Protein AF-A0A7S3EJF2-F1 (afdb_monomer_lite)

Sequence (170 aa):
MEGMGLGTCFVGTGIGCRGFVDSRRSACRRSPVVSLAKGFGKSRSSADEIPQAQSAGQVGVWQKEYKAFLKRNGKDICAMCYDGYRRLGRGAVFANYSEAMDKVESDIDLAQSVPSMYVPMDKLRESASRRPSQGGDMKHITDRVARYDPEKQFVVVFECNGVMGADIVT

Radius of gyration: 23.98 Å; chains: 1; bounding box: 63×86×39 Å

Structure (mmCIF, N/CA/C/O backbone):
data_AF-A0A7S3EJF2-F1
#
_entry.id   AF-A0A7S3EJF2-F1
#
loop_
_atom_site.group_PDB
_atom_site.id
_atom_site.type_symbol
_atom_site.label_atom_id
_atom_site.label_alt_id
_atom_site.label_comp_id
_atom_site.label_asym_id
_atom_site.label_entity_id
_atom_site.label_seq_id
_atom_site.pdbx_PDB_ins_code
_atom_site.Cartn_x
_atom_site.Cartn_y
_atom_site.Cartn_z
_atom_site.occupancy
_atom_site.B_iso_or_equiv
_atom_site.auth_seq_id
_atom_site.auth_comp_id
_atom_site.auth_asym_id
_atom_site.auth_atom_id
_atom_site.pdbx_PDB_model_num
ATOM 1 N N . MET A 1 1 ? -14.793 -58.524 15.046 1.00 47.69 1 MET A N 1
ATOM 2 C CA . MET A 1 1 ? -14.192 -57.213 15.371 1.00 47.69 1 MET A CA 1
ATOM 3 C C . MET A 1 1 ? -14.395 -56.329 14.145 1.00 47.69 1 MET A C 1
ATOM 5 O O . MET A 1 1 ? -13.491 -56.192 13.341 1.00 47.69 1 MET A O 1
ATOM 9 N N . GLU A 1 2 ? -15.617 -55.982 13.742 1.00 50.25 2 GLU A N 1
ATOM 10 C CA . GLU A 1 2 ? -16.611 -55.117 14.411 1.00 50.25 2 GLU A CA 1
ATOM 11 C C . GLU A 1 2 ? -16.026 -53.781 14.878 1.00 50.25 2 GLU A C 1
ATOM 13 O O . GLU A 1 2 ? -15.189 -53.757 15.775 1.00 50.25 2 GLU A O 1
ATOM 18 N N . GLY A 1 3 ? -16.482 -52.690 14.248 1.00 50.31 3 GLY A N 1
ATOM 19 C CA . GLY A 1 3 ? -16.136 -51.319 14.624 1.00 50.31 3 GLY A CA 1
ATOM 20 C C . GLY A 1 3 ? -16.442 -50.258 13.560 1.00 50.31 3 GLY A C 1
ATOM 21 O O . GLY A 1 3 ? -15.569 -49.461 13.238 1.00 50.31 3 GLY A O 1
ATOM 22 N N . MET A 1 4 ? -17.655 -50.247 12.991 1.00 58.03 4 MET A N 1
ATOM 23 C CA . MET A 1 4 ? -18.167 -49.109 12.214 1.00 58.03 4 MET A CA 1
ATOM 24 C C . MET A 1 4 ? -18.587 -47.995 13.183 1.00 58.03 4 MET A C 1
ATOM 26 O O . MET A 1 4 ? -19.438 -48.221 14.039 1.00 58.03 4 MET A O 1
ATOM 30 N N . GLY A 1 5 ? -18.009 -46.801 13.047 1.00 53.84 5 GLY A N 1
ATOM 31 C CA . GLY A 1 5 ? -18.392 -45.609 13.807 1.00 53.84 5 GLY A CA 1
ATOM 32 C C . GLY A 1 5 ? -18.945 -44.527 12.885 1.00 53.84 5 GLY A C 1
ATOM 33 O O . GLY A 1 5 ? -18.183 -43.745 12.326 1.00 53.84 5 GLY A O 1
ATOM 34 N N . LEU A 1 6 ? -20.270 -44.492 12.724 1.00 59.47 6 LEU A N 1
ATOM 35 C CA . LEU A 1 6 ? -21.002 -43.390 12.097 1.00 59.47 6 LEU A CA 1
ATOM 36 C C . LEU A 1 6 ? -21.304 -42.334 13.170 1.00 59.47 6 LEU A C 1
ATOM 38 O O . LEU A 1 6 ? -22.047 -42.596 14.113 1.00 59.47 6 LEU A O 1
ATOM 42 N N . GLY A 1 7 ? -20.697 -41.154 13.031 1.00 52.38 7 GLY A N 1
ATOM 43 C CA . GLY A 1 7 ? -20.885 -40.000 13.909 1.00 52.38 7 GLY A CA 1
ATOM 44 C C . GLY A 1 7 ? -21.884 -39.002 13.324 1.00 52.38 7 GLY A C 1
ATOM 45 O O . GLY A 1 7 ? -21.645 -38.402 12.284 1.00 52.38 7 GLY A O 1
ATOM 46 N N . THR A 1 8 ? -22.999 -38.875 14.029 1.00 61.22 8 THR A N 1
ATOM 47 C CA . THR A 1 8 ? -24.236 -38.107 13.826 1.00 61.22 8 THR A CA 1
ATOM 48 C C . THR A 1 8 ? -24.146 -36.633 13.408 1.00 61.22 8 THR A C 1
ATOM 50 O O . THR A 1 8 ? -23.298 -35.869 13.861 1.00 61.22 8 THR A O 1
ATOM 53 N N . CYS A 1 9 ? -25.162 -36.235 12.637 1.00 46.50 9 CYS A N 1
ATOM 54 C CA . CYS A 1 9 ? -25.548 -34.886 12.233 1.00 46.50 9 CYS A CA 1
ATOM 55 C C . CYS A 1 9 ? -25.973 -34.006 13.425 1.00 46.50 9 CYS A C 1
ATOM 57 O O . CYS A 1 9 ? -26.765 -34.444 14.258 1.00 46.50 9 CYS A O 1
ATOM 59 N N . PHE A 1 10 ? -25.550 -32.738 13.445 1.00 45.22 10 PHE A N 1
ATOM 60 C CA . PHE A 1 10 ? -26.119 -31.706 14.319 1.00 45.22 10 PHE A CA 1
ATOM 61 C C . PHE A 1 10 ? -26.930 -30.717 13.473 1.00 45.22 10 PHE A C 1
ATOM 63 O O . PHE A 1 10 ? -26.377 -29.964 12.674 1.00 45.22 10 PHE A O 1
ATOM 70 N N . VAL A 1 11 ? -28.254 -30.741 13.637 1.00 55.88 11 VAL A N 1
ATOM 71 C CA . VAL A 1 11 ? -29.191 -29.767 13.063 1.00 55.88 11 VAL A CA 1
ATOM 72 C C . VAL A 1 11 ? -29.530 -28.774 14.171 1.00 55.88 11 VAL A C 1
ATOM 74 O O . VAL A 1 11 ? -30.249 -29.103 15.110 1.00 55.88 11 VAL A O 1
ATOM 77 N N . GLY A 1 12 ? -28.959 -27.572 14.095 1.00 51.41 12 GLY A N 1
ATOM 78 C CA . GLY A 1 12 ? -29.242 -26.474 15.016 1.00 51.41 12 GLY A CA 1
ATOM 79 C C . GLY A 1 12 ? -30.246 -25.501 14.410 1.00 51.41 12 GLY A C 1
ATOM 80 O O . GLY A 1 12 ? -29.865 -24.578 13.696 1.00 51.41 12 GLY A O 1
ATOM 81 N N . THR A 1 13 ? -31.528 -25.707 14.699 1.00 53.41 13 THR A N 1
ATOM 82 C CA . THR A 1 13 ? -32.622 -24.794 14.347 1.00 53.41 13 THR A CA 1
ATOM 83 C C . THR A 1 13 ? -32.679 -23.659 15.373 1.00 53.41 13 THR A C 1
ATOM 85 O O . THR A 1 13 ? -33.177 -23.841 16.481 1.00 53.41 13 THR A O 1
ATOM 88 N N . GLY A 1 14 ? -32.154 -22.485 15.017 1.00 54.56 14 GLY A N 1
ATOM 89 C CA . GLY A 1 14 ? -32.224 -21.266 15.827 1.00 54.56 14 GLY A CA 1
ATOM 90 C C . GLY A 1 14 ? -33.303 -20.316 15.318 1.00 54.56 14 GLY A C 1
ATOM 91 O O . GLY A 1 14 ? -33.077 -19.546 14.390 1.00 54.56 14 GLY A O 1
ATOM 92 N N . ILE A 1 15 ? -34.482 -20.396 15.929 1.00 50.84 15 ILE A N 1
ATOM 93 C CA . ILE A 1 15 ? -35.622 -19.495 15.743 1.00 50.84 15 ILE A CA 1
ATOM 94 C C . ILE A 1 15 ? -35.381 -18.201 16.533 1.00 50.84 15 ILE A C 1
ATOM 96 O O . ILE A 1 15 ? -35.077 -18.258 17.719 1.00 50.84 15 ILE A O 1
ATOM 100 N N . GLY A 1 16 ? -35.666 -17.054 15.909 1.00 43.59 16 GLY A N 1
ATOM 101 C CA . GLY A 1 16 ? -36.253 -15.913 16.617 1.00 43.59 16 GLY A CA 1
ATOM 102 C C . GLY A 1 16 ? -35.385 -14.665 16.752 1.00 43.59 16 GLY A C 1
ATOM 103 O O . GLY A 1 16 ? -34.532 -14.595 17.621 1.00 43.59 16 GLY A O 1
ATOM 104 N N . CYS A 1 17 ? -35.727 -13.637 15.970 1.00 44.66 17 CYS A N 1
ATOM 105 C CA . CYS A 1 17 ? -35.731 -12.235 16.401 1.00 44.66 17 CYS A CA 1
ATOM 106 C C . CYS A 1 17 ? -36.742 -11.468 15.532 1.00 44.66 17 CYS A C 1
ATOM 108 O O . CYS A 1 17 ? -36.423 -10.940 14.469 1.00 44.66 17 CYS A O 1
ATOM 110 N N . ARG A 1 18 ? -38.005 -11.453 15.978 1.00 48.19 18 ARG A N 1
ATOM 111 C CA . ARG A 1 18 ? -38.988 -10.426 15.610 1.00 48.19 18 ARG A CA 1
ATOM 112 C C . ARG A 1 18 ? -38.777 -9.251 16.556 1.00 48.19 18 ARG A C 1
ATOM 114 O O . ARG A 1 18 ? -38.823 -9.447 17.766 1.00 48.19 18 ARG A O 1
ATOM 121 N N . GLY A 1 19 ? -38.630 -8.048 16.017 1.00 38.22 19 GLY A N 1
ATOM 122 C CA . GLY A 1 19 ? -38.667 -6.845 16.835 1.00 38.22 19 GLY A CA 1
ATOM 123 C C . GLY A 1 19 ? -38.277 -5.578 16.089 1.00 38.22 19 GLY A C 1
ATOM 124 O O . GLY A 1 19 ? -37.106 -5.249 16.021 1.00 38.22 19 GLY A O 1
ATOM 125 N N . PHE A 1 20 ? -39.301 -4.845 15.646 1.00 45.72 20 PHE A N 1
ATOM 126 C CA . PHE A 1 20 ? -39.430 -3.422 15.969 1.00 45.72 20 PHE A CA 1
ATOM 127 C C . PHE A 1 20 ? -38.462 -2.432 15.284 1.00 45.72 20 PHE A C 1
ATOM 129 O O . PHE A 1 20 ? -37.364 -2.186 15.765 1.00 45.72 20 PHE A O 1
ATOM 136 N N . VAL A 1 21 ? -38.946 -1.723 14.256 1.00 54.41 21 VAL A N 1
ATOM 137 C CA . VAL A 1 21 ? -39.005 -0.252 14.330 1.00 54.41 21 VAL A CA 1
ATOM 138 C C . VAL A 1 21 ? -40.019 0.307 13.336 1.00 54.41 21 VAL A C 1
ATOM 140 O O . VAL A 1 21 ? -40.035 -0.010 12.149 1.00 54.41 21 VAL A O 1
ATOM 143 N N . ASP A 1 22 ? -40.888 1.126 13.908 1.00 40.41 22 ASP A N 1
ATOM 144 C CA . ASP A 1 22 ? -41.983 1.855 13.303 1.00 40.41 22 ASP A CA 1
ATOM 145 C C . ASP A 1 22 ? -41.473 3.109 12.575 1.00 40.41 22 ASP A C 1
ATOM 147 O O . ASP A 1 22 ? -40.593 3.829 13.052 1.00 40.41 22 ASP A O 1
AT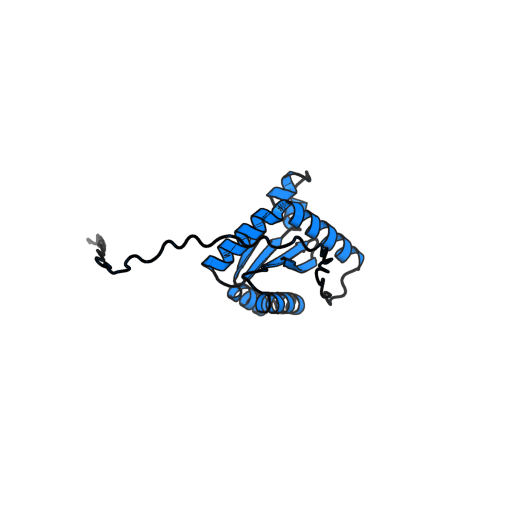OM 151 N N . SER A 1 23 ? -42.070 3.335 11.409 1.00 49.88 23 SER A N 1
ATOM 152 C CA . SER A 1 23 ? -42.414 4.617 10.799 1.00 49.88 23 SER A CA 1
ATOM 153 C C . SER A 1 23 ? -41.987 5.887 11.551 1.00 49.88 23 SER A C 1
ATOM 155 O O . SER A 1 23 ? -42.481 6.187 12.639 1.00 49.88 23 SER A O 1
ATOM 157 N N . ARG A 1 24 ? -41.176 6.732 10.896 1.00 45.03 24 ARG A N 1
ATOM 158 C CA . ARG A 1 24 ? -41.340 8.196 10.960 1.00 45.03 24 ARG A CA 1
ATOM 159 C C . ARG A 1 24 ? -40.493 8.942 9.918 1.00 45.03 24 ARG A C 1
ATOM 161 O O . ARG A 1 24 ? -39.273 8.982 9.991 1.00 45.03 24 ARG A O 1
ATOM 168 N N . ARG A 1 25 ? -41.229 9.691 9.086 1.00 47.41 25 ARG A N 1
ATOM 169 C CA . ARG A 1 25 ? -40.901 11.012 8.511 1.00 47.41 25 ARG A CA 1
ATOM 170 C C . ARG A 1 25 ? -40.030 11.053 7.254 1.00 47.41 25 ARG A C 1
ATOM 172 O O . ARG A 1 25 ? -38.868 11.439 7.275 1.00 47.41 25 ARG A O 1
ATOM 179 N N . SER A 1 26 ? -40.730 10.905 6.130 1.00 53.34 26 SER A N 1
ATOM 180 C CA . SER A 1 26 ? -40.533 11.768 4.963 1.00 53.34 26 SER A CA 1
ATOM 181 C C . SER A 1 26 ? -40.561 13.240 5.379 1.00 53.34 26 SER A C 1
ATOM 183 O O . SER A 1 26 ? -41.591 13.760 5.812 1.00 53.34 26 SER A O 1
ATOM 185 N N . ALA A 1 27 ? -39.431 13.917 5.216 1.00 45.72 27 ALA A N 1
ATOM 186 C CA . ALA A 1 27 ? -39.352 15.366 5.187 1.00 45.72 27 ALA A CA 1
ATOM 187 C C . ALA A 1 27 ? -38.485 15.769 3.994 1.00 45.72 27 ALA A C 1
ATOM 189 O O . ALA A 1 27 ? -37.262 15.833 4.075 1.00 45.72 27 ALA A O 1
ATOM 190 N N . CYS A 1 28 ? -39.147 16.060 2.875 1.00 46.62 28 CYS A N 1
ATOM 191 C CA . CYS A 1 28 ? -38.580 16.856 1.800 1.00 46.62 28 CYS A CA 1
ATOM 192 C C . CYS A 1 28 ? -38.208 18.231 2.374 1.00 46.62 28 CYS A C 1
ATOM 194 O O . CYS A 1 28 ? -39.086 19.047 2.660 1.00 46.62 28 CYS A O 1
ATOM 196 N N . ARG A 1 29 ? -36.913 18.505 2.552 1.00 45.41 29 ARG A N 1
ATOM 197 C CA . ARG A 1 29 ? -36.415 19.865 2.777 1.00 45.41 29 ARG A CA 1
ATOM 198 C C . ARG A 1 29 ? -35.398 20.232 1.704 1.00 45.41 29 ARG A C 1
ATOM 200 O O . ARG A 1 29 ? -34.301 19.700 1.637 1.00 45.41 29 ARG A O 1
ATOM 207 N N . ARG A 1 30 ? -35.894 21.137 0.863 1.00 45.47 30 ARG A N 1
ATOM 208 C CA . ARG A 1 30 ? -35.255 22.076 -0.060 1.00 45.47 30 ARG A CA 1
ATOM 209 C C . ARG A 1 30 ? -33.737 22.212 0.073 1.00 45.47 30 ARG A C 1
ATOM 211 O O . ARG A 1 30 ? -33.222 22.581 1.124 1.00 45.47 30 ARG A O 1
ATOM 218 N N . SER A 1 31 ? -33.087 22.038 -1.070 1.00 45.72 31 SER A N 1
ATOM 219 C CA . SER A 1 31 ? -31.729 22.459 -1.387 1.00 45.72 31 SER A CA 1
ATOM 220 C C . SER A 1 31 ? -31.508 23.947 -1.095 1.00 45.72 31 SER A C 1
ATOM 222 O O . SER A 1 31 ? -32.281 24.778 -1.579 1.00 45.72 31 SER A O 1
ATOM 224 N N . PRO A 1 32 ? -30.420 24.318 -0.409 1.00 47.53 32 PRO A N 1
ATOM 225 C CA . PRO A 1 32 ? -29.759 25.585 -0.634 1.00 47.53 32 PRO A CA 1
ATOM 226 C C . PRO A 1 32 ? -28.643 25.401 -1.667 1.00 47.53 32 PRO A C 1
ATOM 228 O O . PRO A 1 32 ? -27.787 24.524 -1.561 1.00 47.53 32 PRO A O 1
ATOM 231 N N . VAL A 1 33 ? -28.701 26.251 -2.687 1.00 51.22 33 VAL A N 1
ATOM 232 C CA . VAL A 1 33 ? -27.669 26.493 -3.693 1.00 51.22 33 VAL A CA 1
ATOM 233 C C . VAL A 1 33 ? -26.377 26.864 -2.962 1.00 51.22 33 VAL A C 1
ATOM 235 O O . VAL A 1 33 ? -26.286 27.943 -2.381 1.00 51.22 33 VAL A O 1
ATOM 238 N N . VAL A 1 34 ? -25.395 25.961 -2.951 1.00 44.72 34 VAL A N 1
ATOM 239 C CA . VAL A 1 34 ? -24.060 26.261 -2.427 1.00 44.72 34 VAL A CA 1
ATOM 240 C C . VAL A 1 34 ? -23.223 26.793 -3.577 1.00 44.72 34 VAL A C 1
ATOM 242 O O . VAL A 1 34 ? -22.927 26.090 -4.543 1.00 44.72 34 VAL A O 1
ATOM 245 N N . SER A 1 35 ? -22.894 28.073 -3.462 1.00 47.47 35 SER A N 1
ATOM 246 C CA . SER A 1 35 ? -21.997 28.811 -4.333 1.00 47.47 35 SER A CA 1
ATOM 247 C C . SER A 1 35 ? -20.684 28.062 -4.550 1.00 47.47 35 SER A C 1
ATOM 249 O O . SER A 1 35 ? -19.960 27.735 -3.610 1.00 47.47 35 SER A O 1
ATOM 251 N N . LEU A 1 36 ? -20.383 27.836 -5.826 1.00 49.75 36 LEU A N 1
ATOM 252 C CA . LEU A 1 36 ? -19.140 27.288 -6.347 1.00 49.75 36 LEU A CA 1
ATOM 253 C C . LEU A 1 36 ? -17.991 28.279 -6.089 1.00 49.75 36 LEU A C 1
ATOM 255 O O . LEU A 1 36 ? -17.648 29.100 -6.939 1.00 49.75 36 LEU A O 1
ATOM 259 N N . ALA A 1 37 ? -17.407 28.223 -4.894 1.00 46.41 37 ALA A N 1
ATOM 260 C CA . ALA A 1 37 ? -16.165 28.914 -4.590 1.00 46.41 37 ALA A CA 1
ATOM 261 C C . ALA A 1 37 ? -14.992 28.133 -5.200 1.00 46.41 37 ALA A C 1
ATOM 263 O O . ALA A 1 37 ? -14.658 27.023 -4.787 1.00 46.41 37 ALA A O 1
ATOM 264 N N . LYS A 1 38 ? -14.370 28.747 -6.210 1.00 50.66 38 LYS A N 1
ATOM 265 C CA . LYS A 1 38 ? -13.045 28.404 -6.731 1.00 50.66 38 LYS A CA 1
ATOM 266 C C . LYS A 1 38 ? -12.040 28.360 -5.579 1.00 50.66 38 LYS A C 1
ATOM 268 O O . LYS A 1 38 ? -11.642 29.394 -5.056 1.00 50.66 38 LYS A O 1
ATOM 273 N N . GLY A 1 39 ? -11.586 27.159 -5.258 1.00 41.94 39 GLY A N 1
ATOM 274 C CA . GLY A 1 39 ? -10.412 26.915 -4.438 1.00 41.94 39 GLY A CA 1
ATOM 275 C C . GLY A 1 39 ? -9.692 25.705 -4.999 1.00 41.94 39 GLY A C 1
ATOM 276 O O . GLY A 1 39 ? -9.901 24.593 -4.531 1.00 41.94 39 GLY A O 1
ATOM 277 N N . PHE A 1 40 ? -8.862 25.909 -6.027 1.00 46.59 40 PHE A N 1
ATOM 278 C CA . PHE A 1 40 ? -7.839 24.937 -6.417 1.00 46.59 40 PHE A CA 1
ATOM 279 C C . PHE A 1 40 ? -6.792 24.906 -5.295 1.00 46.59 40 PHE A C 1
ATOM 281 O O . PHE A 1 40 ? -5.713 25.493 -5.384 1.00 46.59 40 PHE A O 1
ATOM 288 N N . GLY A 1 41 ? -7.163 24.263 -4.189 1.00 37.47 41 GLY A N 1
ATOM 289 C CA . GLY A 1 41 ? -6.245 23.817 -3.165 1.00 37.47 41 GLY A CA 1
ATOM 290 C C . GLY A 1 41 ? -5.346 22.793 -3.823 1.00 37.47 41 GLY A C 1
ATOM 291 O O . GLY A 1 41 ? -5.747 21.665 -4.088 1.00 37.47 41 GLY A O 1
ATOM 292 N N . LYS A 1 42 ? -4.139 23.229 -4.165 1.00 47.34 42 LYS A N 1
ATOM 293 C CA . LYS A 1 42 ? -3.034 22.368 -4.551 1.00 47.34 42 LYS A CA 1
ATOM 294 C C . LYS A 1 42 ? -2.730 21.517 -3.321 1.00 47.34 42 LYS A C 1
ATOM 296 O O . LYS A 1 42 ? -1.917 21.923 -2.494 1.00 47.34 42 LYS A O 1
ATOM 301 N N . SER A 1 43 ? -3.453 20.405 -3.163 1.00 39.97 43 SER A N 1
ATOM 302 C CA . SER A 1 43 ? -3.173 19.381 -2.165 1.00 39.97 43 SER A CA 1
ATOM 303 C C . SER A 1 43 ? -1.743 18.940 -2.411 1.00 39.97 43 SER A C 1
ATOM 305 O O . SER A 1 43 ? -1.442 18.191 -3.339 1.00 39.97 43 SER A O 1
ATOM 307 N N . ARG A 1 44 ? -0.829 19.510 -1.629 1.00 40.28 44 ARG A N 1
ATOM 308 C CA . ARG A 1 44 ? 0.491 18.942 -1.445 1.00 40.28 44 ARG A CA 1
ATOM 309 C C . ARG A 1 44 ? 0.205 17.620 -0.749 1.00 40.28 44 ARG A C 1
ATOM 311 O O . ARG A 1 44 ? -0.069 17.626 0.445 1.00 40.28 44 ARG A O 1
ATOM 318 N N . SER A 1 45 ? 0.177 16.520 -1.505 1.00 40.22 45 SER A N 1
ATOM 319 C CA . SER A 1 45 ? 0.445 15.208 -0.925 1.00 40.22 45 SER A CA 1
ATOM 320 C C . SER A 1 45 ? 1.747 15.376 -0.169 1.00 40.22 45 SER A C 1
ATOM 322 O O . SER A 1 45 ? 2.795 15.609 -0.778 1.00 40.22 45 SER A O 1
ATOM 324 N N . SER A 1 46 ? 1.643 15.392 1.152 1.00 40.56 46 SER A N 1
ATOM 325 C CA . SER A 1 46 ? 2.769 15.372 2.062 1.00 40.56 46 SER A CA 1
ATOM 326 C C . SER A 1 46 ? 3.465 14.036 1.847 1.00 40.56 46 SER A C 1
ATOM 328 O O . SER A 1 46 ? 3.179 13.049 2.518 1.00 40.56 46 SER A O 1
ATOM 330 N N . ALA A 1 47 ? 4.350 13.993 0.855 1.00 47.66 47 ALA A N 1
ATOM 331 C CA . ALA A 1 47 ? 5.409 13.009 0.779 1.00 47.66 47 ALA A CA 1
ATOM 332 C C . ALA A 1 47 ? 6.365 13.312 1.940 1.00 47.66 47 ALA A C 1
ATOM 334 O O . ALA A 1 47 ? 7.435 13.878 1.743 1.00 47.66 47 ALA A O 1
ATOM 335 N N . ASP A 1 48 ? 5.910 13.038 3.164 1.00 46.66 48 ASP A N 1
ATOM 336 C CA . ASP A 1 48 ? 6.742 13.072 4.357 1.00 46.66 48 ASP A CA 1
ATOM 337 C C . ASP A 1 48 ? 7.872 12.064 4.139 1.00 46.66 48 ASP A C 1
ATOM 339 O O . ASP A 1 48 ? 7.624 10.897 3.806 1.00 46.66 48 ASP A O 1
ATOM 343 N N . GLU A 1 49 ? 9.090 12.586 4.229 1.00 46.19 49 GLU A N 1
ATOM 344 C CA . GLU A 1 49 ? 10.345 12.001 3.773 1.00 46.19 49 GLU A CA 1
ATOM 345 C C . GLU A 1 49 ? 10.602 10.605 4.358 1.00 46.19 49 GLU A C 1
ATOM 347 O O . GLU A 1 49 ? 10.346 10.330 5.530 1.00 46.19 49 GLU A O 1
ATOM 352 N N . ILE A 1 50 ? 11.132 9.718 3.513 1.00 54.91 50 ILE A N 1
ATOM 353 C CA . ILE A 1 50 ? 11.616 8.383 3.874 1.00 54.91 50 ILE A CA 1
ATOM 354 C C . ILE A 1 50 ? 13.077 8.538 4.328 1.00 54.91 50 ILE A C 1
ATOM 356 O O . ILE A 1 50 ? 13.907 8.911 3.498 1.00 54.91 50 ILE A O 1
ATOM 360 N N . PRO A 1 51 ? 13.448 8.242 5.588 1.00 48.97 51 PRO A N 1
ATOM 361 C CA . PRO A 1 51 ? 14.845 8.234 5.987 1.00 48.97 51 PRO A CA 1
ATOM 362 C C . PRO A 1 51 ? 15.411 6.813 5.892 1.00 48.97 51 PRO A C 1
ATOM 364 O O . PRO A 1 51 ? 15.375 6.077 6.869 1.00 48.97 51 PRO A O 1
ATOM 367 N N . GLN A 1 52 ? 15.979 6.451 4.739 1.00 48.28 52 GLN A N 1
ATOM 368 C CA . GLN A 1 52 ? 17.102 5.509 4.620 1.00 48.28 52 GLN A CA 1
ATOM 369 C C . GLN A 1 52 ? 17.896 5.855 3.356 1.00 48.28 52 GLN A C 1
ATOM 371 O O . GLN A 1 52 ? 17.317 6.312 2.376 1.00 48.28 52 GLN A O 1
ATOM 376 N N . ALA A 1 53 ? 19.220 5.678 3.402 1.00 47.16 53 ALA A N 1
ATOM 377 C CA . ALA A 1 53 ? 20.201 6.051 2.377 1.00 47.16 53 ALA A CA 1
ATOM 378 C C . ALA A 1 53 ? 20.065 5.237 1.073 1.00 47.16 53 ALA A C 1
ATOM 380 O O . ALA A 1 53 ? 20.987 4.553 0.637 1.00 47.16 53 ALA A O 1
ATOM 381 N N . GLN A 1 54 ? 18.892 5.283 0.457 1.00 59.72 54 GLN A N 1
ATOM 382 C CA . GLN A 1 54 ? 18.650 4.765 -0.873 1.00 59.72 54 GLN A CA 1
ATOM 383 C C . GLN A 1 54 ? 19.162 5.792 -1.878 1.00 59.72 54 GLN A C 1
ATOM 385 O O . GLN A 1 54 ? 19.013 7.003 -1.697 1.00 59.72 54 GLN A O 1
ATOM 390 N N . SER A 1 55 ? 19.803 5.303 -2.938 1.00 64.62 55 SER A N 1
ATOM 391 C CA . SER A 1 55 ? 20.263 6.146 -4.038 1.00 64.62 55 SER A CA 1
ATOM 392 C C . SER A 1 55 ? 19.102 7.020 -4.518 1.00 64.62 55 SER A C 1
ATOM 394 O O . SER A 1 55 ? 18.033 6.501 -4.844 1.00 64.62 55 SER A O 1
ATOM 396 N N . ALA A 1 56 ? 19.303 8.339 -4.593 1.00 71.88 56 ALA A N 1
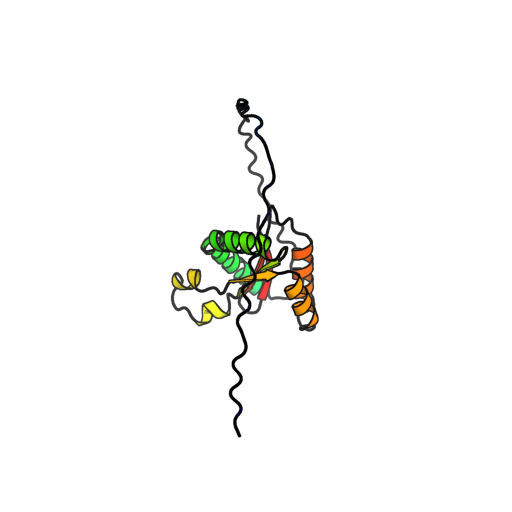ATOM 397 C CA . ALA A 1 56 ? 18.280 9.281 -5.058 1.00 71.88 56 ALA A CA 1
ATOM 398 C C . ALA A 1 56 ? 17.676 8.875 -6.422 1.00 71.88 56 ALA A C 1
ATOM 400 O O . ALA A 1 56 ? 16.512 9.162 -6.704 1.00 71.88 56 ALA A O 1
ATOM 401 N N . GLY A 1 57 ? 18.441 8.145 -7.248 1.00 76.94 57 GLY A N 1
ATOM 402 C CA . GLY A 1 57 ? 17.958 7.576 -8.505 1.00 76.94 57 GLY A CA 1
ATOM 403 C C . GLY A 1 57 ? 16.881 6.498 -8.328 1.00 76.94 57 GLY A C 1
ATOM 404 O O . GLY A 1 57 ? 15.907 6.490 -9.076 1.00 76.94 57 GLY A O 1
ATOM 405 N N . GLN A 1 58 ? 16.999 5.628 -7.321 1.00 81.25 58 GLN A N 1
ATOM 406 C CA . GLN A 1 58 ? 16.021 4.562 -7.061 1.00 81.25 58 GLN A CA 1
ATOM 407 C C . GLN A 1 58 ? 14.692 5.122 -6.547 1.00 81.25 58 GLN A C 1
ATOM 409 O O . GLN A 1 58 ? 13.631 4.676 -6.981 1.00 81.25 58 GLN A O 1
ATOM 414 N N . VAL A 1 59 ? 14.740 6.158 -5.703 1.00 83.12 59 VAL A N 1
ATOM 415 C CA . VAL A 1 59 ? 13.535 6.843 -5.208 1.00 83.12 59 VAL A CA 1
ATOM 416 C C . VAL A 1 59 ? 12.763 7.497 -6.360 1.00 83.12 59 VAL A C 1
ATOM 418 O O . VAL A 1 59 ? 11.536 7.416 -6.409 1.00 83.12 59 VAL A O 1
ATOM 421 N N . GLY A 1 60 ? 13.464 8.096 -7.330 1.00 87.69 60 GLY A N 1
ATOM 422 C CA . GLY A 1 60 ? 12.839 8.682 -8.520 1.00 87.69 60 GLY A CA 1
ATOM 423 C C . GLY A 1 60 ? 12.091 7.654 -9.377 1.00 87.69 60 GLY A C 1
ATOM 424 O O . GLY A 1 60 ? 10.961 7.908 -9.802 1.00 87.69 60 GLY A O 1
ATOM 425 N N . VAL A 1 61 ? 12.689 6.477 -9.589 1.00 88.44 61 VAL A N 1
ATOM 426 C CA . VAL A 1 61 ? 12.046 5.365 -10.311 1.00 88.44 61 VAL A CA 1
ATOM 427 C C . VAL A 1 61 ? 10.844 4.844 -9.526 1.00 88.44 61 VAL A C 1
ATOM 429 O O . VAL A 1 61 ? 9.755 4.753 -10.086 1.00 88.44 61 VAL A O 1
ATOM 432 N N . TRP A 1 62 ? 11.002 4.605 -8.221 1.00 90.19 62 TRP A N 1
ATOM 433 C CA . TRP A 1 62 ? 9.917 4.160 -7.344 1.00 90.19 62 TRP A CA 1
ATOM 434 C C . TRP A 1 62 ? 8.708 5.103 -7.408 1.00 90.19 62 TRP A C 1
ATOM 436 O O . TRP A 1 62 ? 7.585 4.654 -7.617 1.00 90.19 62 TRP A O 1
ATOM 446 N N . GLN A 1 63 ? 8.923 6.422 -7.324 1.00 91.31 63 GLN A N 1
ATOM 447 C CA . GLN A 1 63 ? 7.835 7.406 -7.389 1.00 91.31 63 GLN A CA 1
ATOM 448 C C . GLN A 1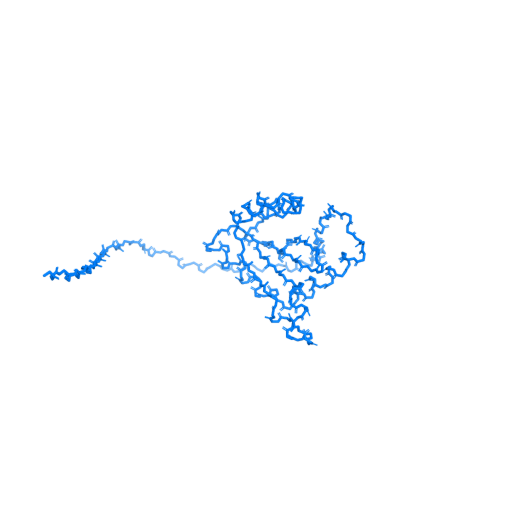 63 ? 7.126 7.417 -8.746 1.00 91.31 63 GLN A C 1
ATOM 450 O O . GLN A 1 63 ? 5.911 7.629 -8.812 1.00 91.31 63 GLN A O 1
ATOM 455 N N . LYS A 1 64 ? 7.880 7.237 -9.836 1.00 91.25 64 LYS A N 1
ATOM 456 C CA . LYS A 1 64 ? 7.327 7.172 -11.191 1.00 91.25 64 LYS A CA 1
ATOM 457 C C . LYS A 1 64 ? 6.434 5.939 -11.347 1.00 91.25 64 LYS A C 1
ATOM 459 O O . LYS A 1 64 ? 5.292 6.085 -11.785 1.00 91.25 64 LYS A O 1
ATOM 464 N N . GLU A 1 65 ? 6.926 4.772 -10.939 1.00 90.81 65 GLU A N 1
ATOM 465 C CA . GLU A 1 65 ? 6.185 3.509 -11.013 1.00 90.81 65 GLU A CA 1
ATOM 466 C C . GLU A 1 65 ? 4.970 3.512 -10.086 1.00 90.81 65 GLU A C 1
ATOM 468 O O . GLU A 1 65 ? 3.870 3.174 -10.515 1.00 90.81 65 GLU A O 1
ATOM 473 N N . TYR A 1 66 ? 5.112 4.010 -8.857 1.00 92.00 66 TYR A N 1
ATOM 474 C CA . TYR A 1 66 ? 4.004 4.133 -7.912 1.00 92.00 66 TYR A CA 1
ATOM 475 C C . TYR A 1 66 ? 2.862 5.001 -8.463 1.00 92.00 66 TYR A C 1
ATOM 477 O O . TYR A 1 66 ? 1.691 4.621 -8.414 1.00 92.00 66 TYR A O 1
ATOM 485 N N . LYS A 1 67 ? 3.181 6.153 -9.070 1.00 92.31 67 LYS A N 1
ATOM 486 C CA . LYS A 1 67 ? 2.167 7.012 -9.706 1.00 92.31 67 LYS A CA 1
ATOM 487 C C . LYS A 1 67 ? 1.496 6.329 -10.895 1.00 92.31 67 LYS A C 1
ATOM 489 O O . LYS A 1 67 ? 0.289 6.485 -11.081 1.00 92.31 67 LYS A O 1
ATOM 494 N N . ALA A 1 68 ? 2.255 5.591 -11.706 1.00 90.50 68 ALA A N 1
AT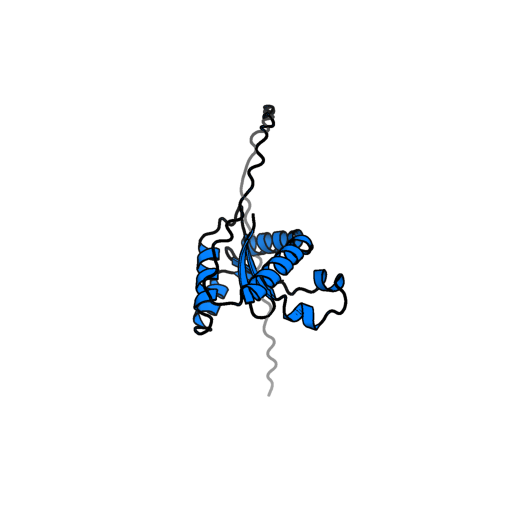OM 495 C CA . ALA A 1 68 ? 1.700 4.824 -12.817 1.00 90.50 68 ALA A CA 1
ATOM 496 C C . ALA A 1 68 ? 0.767 3.712 -12.312 1.00 90.50 68 ALA A C 1
ATOM 498 O O . ALA A 1 68 ? -0.344 3.567 -12.825 1.00 90.50 68 ALA A O 1
ATOM 499 N N . PHE A 1 69 ? 1.178 2.998 -11.264 1.00 91.00 69 PHE A N 1
ATOM 500 C CA . PHE A 1 69 ? 0.392 1.977 -10.582 1.00 91.00 69 PHE A CA 1
ATOM 501 C C . PHE A 1 69 ? -0.927 2.541 -10.045 1.00 91.00 69 PHE A C 1
ATOM 503 O O . PHE A 1 69 ? -1.987 2.034 -10.402 1.00 91.00 69 PHE A O 1
ATOM 510 N N . LEU A 1 70 ? -0.900 3.644 -9.289 1.00 92.25 70 LEU A N 1
ATOM 511 C CA . LEU A 1 70 ? -2.123 4.285 -8.796 1.00 92.25 70 LEU A CA 1
ATOM 512 C C . LEU A 1 70 ? -3.037 4.766 -9.928 1.00 92.25 70 LEU A C 1
ATOM 514 O O . LEU A 1 70 ? -4.257 4.645 -9.834 1.00 92.25 70 LEU A O 1
ATOM 518 N N . LYS A 1 71 ? -2.472 5.299 -11.016 1.00 91.75 71 LYS A N 1
ATOM 519 C CA . LYS A 1 71 ? -3.265 5.756 -12.166 1.00 91.75 71 LYS A CA 1
ATOM 520 C C . LYS A 1 71 ? -4.003 4.601 -12.852 1.00 91.75 71 LYS A C 1
ATOM 522 O O . LYS A 1 71 ? -5.109 4.807 -13.344 1.00 91.75 71 LYS A O 1
ATOM 527 N N . ARG A 1 72 ? -3.389 3.415 -12.900 1.00 89.00 72 ARG A N 1
ATOM 528 C CA . ARG A 1 72 ? -3.948 2.206 -13.525 1.00 89.00 72 ARG A CA 1
ATOM 529 C C . ARG A 1 72 ? -4.937 1.494 -12.597 1.00 89.00 72 ARG A C 1
ATOM 531 O O . ARG A 1 72 ? -6.055 1.215 -13.010 1.00 89.00 72 ARG A O 1
ATOM 538 N N . ASN A 1 73 ? -4.546 1.293 -11.339 1.00 91.12 73 ASN A N 1
ATOM 539 C CA . ASN A 1 73 ? -5.208 0.388 -10.392 1.00 91.12 73 ASN A CA 1
ATOM 540 C C . ASN A 1 73 ? -5.932 1.101 -9.245 1.00 91.12 73 ASN A C 1
ATOM 542 O O . ASN A 1 73 ? -6.511 0.454 -8.378 1.00 91.12 73 ASN A O 1
ATOM 546 N N . GLY A 1 74 ? -5.932 2.436 -9.208 1.00 90.56 74 GLY A N 1
ATOM 547 C CA . GLY A 1 74 ? -6.456 3.200 -8.072 1.00 90.56 74 GLY A CA 1
ATOM 548 C C . GLY A 1 74 ? -7.915 2.896 -7.725 1.00 90.56 74 GLY A C 1
ATOM 549 O O . GLY A 1 74 ? -8.272 2.903 -6.550 1.00 90.56 74 GLY A O 1
ATOM 550 N N . LYS A 1 75 ? -8.752 2.571 -8.721 1.00 91.88 75 LYS A N 1
ATOM 551 C CA . LYS A 1 75 ? -10.150 2.163 -8.490 1.00 91.88 75 LYS A CA 1
ATOM 552 C C . LYS A 1 75 ? -10.236 0.840 -7.729 1.00 91.88 75 LYS A C 1
ATOM 554 O O . LYS A 1 75 ? -10.972 0.757 -6.748 1.00 91.88 75 LYS A O 1
ATOM 559 N N . ASP A 1 76 ? -9.455 -0.150 -8.146 1.00 91.94 76 ASP A N 1
ATOM 560 C CA . ASP A 1 76 ? -9.452 -1.486 -7.546 1.00 91.94 76 ASP A CA 1
ATOM 561 C C . ASP A 1 76 ? -8.804 -1.467 -6.162 1.00 91.94 76 ASP A C 1
ATOM 563 O O . ASP A 1 76 ? -9.325 -2.070 -5.227 1.00 91.94 76 ASP A O 1
ATOM 567 N N . ILE A 1 77 ? -7.726 -0.693 -5.994 1.00 93.19 77 ILE A N 1
ATOM 568 C CA . ILE A 1 77 ? -7.096 -0.463 -4.689 1.00 93.19 77 ILE A CA 1
ATOM 569 C C . ILE A 1 77 ? -8.088 0.198 -3.736 1.00 93.19 77 ILE A C 1
ATOM 571 O O . ILE A 1 77 ? -8.218 -0.246 -2.603 1.00 93.19 77 ILE A O 1
ATOM 575 N N . CYS A 1 78 ? -8.823 1.220 -4.180 1.00 93.06 78 CYS A N 1
ATOM 576 C CA . CYS A 1 78 ? -9.825 1.879 -3.346 1.00 93.06 78 CYS A CA 1
ATOM 577 C C . CYS A 1 78 ? -10.933 0.902 -2.916 1.00 93.06 78 CYS A C 1
ATOM 579 O O . CYS A 1 78 ? -11.265 0.824 -1.731 1.00 93.06 78 CYS A O 1
ATOM 581 N N . ALA A 1 79 ? -11.450 0.093 -3.848 1.00 93.62 79 ALA A N 1
ATOM 582 C CA . ALA A 1 79 ? -12.440 -0.937 -3.537 1.00 93.62 79 ALA A CA 1
ATOM 583 C C . ALA A 1 79 ? -11.895 -1.983 -2.546 1.00 93.62 79 ALA A C 1
ATOM 585 O O . ALA A 1 79 ? -12.575 -2.328 -1.578 1.00 93.62 79 ALA A O 1
ATOM 586 N N . MET A 1 80 ? -10.654 -2.437 -2.743 1.00 94.81 80 MET A N 1
ATOM 587 C CA . MET A 1 80 ? -9.968 -3.384 -1.863 1.00 94.81 80 MET A CA 1
ATOM 588 C C . MET A 1 80 ? -9.728 -2.803 -0.466 1.00 94.81 80 MET A C 1
ATOM 590 O O . MET A 1 80 ? -9.981 -3.482 0.526 1.00 94.81 80 MET A O 1
ATOM 594 N N . CYS A 1 81 ? -9.280 -1.549 -0.373 1.00 94.44 81 CYS A N 1
ATOM 595 C CA . CYS A 1 81 ? -9.108 -0.830 0.887 1.00 94.44 81 CYS A CA 1
ATOM 596 C C . CYS A 1 81 ? -10.428 -0.731 1.647 1.00 94.44 81 CYS A C 1
ATOM 598 O O . CYS A 1 81 ? -10.469 -0.999 2.846 1.00 94.44 81 CYS A O 1
ATOM 600 N N . TYR A 1 82 ? -11.509 -0.370 0.954 1.00 94.50 82 TYR A N 1
ATOM 601 C CA . TYR A 1 82 ? -12.821 -0.214 1.567 1.00 94.50 82 TYR A CA 1
ATOM 602 C C . TYR A 1 82 ? -13.391 -1.549 2.065 1.00 94.50 82 TYR A C 1
ATOM 604 O O . TYR A 1 82 ? -13.826 -1.644 3.214 1.00 94.50 82 TYR A O 1
ATOM 612 N N . ASP A 1 83 ? -13.361 -2.599 1.238 1.00 95.69 83 ASP A N 1
ATOM 613 C CA . ASP A 1 83 ? -13.833 -3.934 1.630 1.00 95.69 83 ASP A CA 1
ATOM 614 C C . ASP A 1 83 ? -12.964 -4.533 2.749 1.00 95.69 83 ASP A C 1
ATOM 616 O O . ASP A 1 83 ? -13.486 -5.040 3.744 1.00 95.69 83 ASP A O 1
ATOM 620 N N . GLY A 1 84 ? -11.640 -4.387 2.642 1.00 95.50 84 GLY A N 1
ATOM 621 C CA . GLY A 1 84 ? -10.681 -4.801 3.662 1.00 95.50 84 GLY A CA 1
ATOM 622 C C . GLY A 1 84 ? -10.920 -4.109 5.001 1.00 95.50 84 GLY A C 1
ATOM 623 O O . GLY A 1 84 ? -11.014 -4.785 6.026 1.00 95.50 84 GLY A O 1
ATOM 624 N N . TYR A 1 85 ? -11.114 -2.788 4.996 1.00 95.38 85 TYR A N 1
ATOM 625 C CA . TYR A 1 85 ? -11.437 -2.022 6.200 1.00 95.38 85 TYR A CA 1
ATOM 626 C C . TYR A 1 85 ? -12.750 -2.477 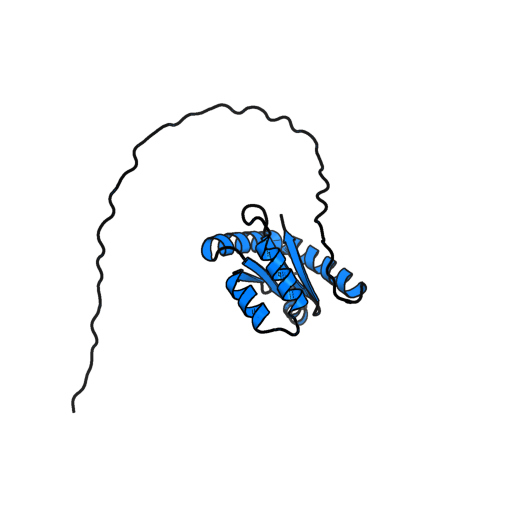6.836 1.00 95.38 85 TYR A C 1
ATOM 628 O O . TYR A 1 85 ? -12.805 -2.722 8.042 1.00 95.38 85 TYR A O 1
ATOM 636 N N . ARG A 1 86 ? -13.804 -2.657 6.031 1.00 96.00 86 ARG A N 1
ATOM 637 C CA . ARG A 1 86 ? -15.109 -3.104 6.532 1.00 96.00 86 ARG A CA 1
ATOM 638 C C . ARG A 1 86 ? -15.071 -4.488 7.171 1.00 96.00 86 ARG A C 1
ATOM 640 O O . ARG A 1 86 ? -15.840 -4.733 8.096 1.00 96.00 86 ARG A O 1
ATOM 647 N N . ARG A 1 87 ? -14.233 -5.395 6.664 1.00 96.75 87 ARG A N 1
ATOM 648 C CA . ARG A 1 87 ? -14.160 -6.787 7.138 1.00 96.75 87 ARG A CA 1
ATOM 649 C C . ARG A 1 87 ? -13.161 -6.992 8.269 1.00 96.75 87 ARG A C 1
ATOM 651 O O . ARG A 1 87 ? -13.430 -7.772 9.174 1.00 96.75 87 ARG A O 1
ATOM 658 N N . LEU A 1 88 ? -12.001 -6.348 8.182 1.00 96.62 88 LEU A N 1
ATOM 659 C CA . LEU A 1 88 ? -10.831 -6.646 9.013 1.00 96.62 88 LEU A CA 1
ATOM 660 C C . LEU A 1 88 ? -10.379 -5.454 9.868 1.00 96.62 88 LEU A C 1
ATOM 662 O O . LEU A 1 88 ? -9.412 -5.572 10.616 1.00 96.62 88 LEU A O 1
ATOM 666 N N . GLY A 1 89 ? -11.054 -4.307 9.769 1.00 95.62 89 GLY A N 1
ATOM 667 C CA . GLY A 1 89 ? -10.639 -3.077 10.431 1.00 95.62 89 GLY A CA 1
ATOM 668 C C . GLY A 1 89 ? -9.419 -2.448 9.760 1.00 95.62 89 GLY A C 1
ATOM 669 O O . GLY A 1 89 ? -9.107 -2.730 8.609 1.00 95.62 89 GLY A O 1
ATOM 670 N N . ARG A 1 90 ? -8.737 -1.549 10.472 1.00 95.25 90 ARG A N 1
ATOM 671 C CA . ARG A 1 90 ? -7.612 -0.735 9.976 1.00 95.25 90 ARG A CA 1
ATOM 672 C C . ARG A 1 90 ? -6.458 -1.587 9.422 1.00 95.25 90 ARG A C 1
ATOM 674 O O . ARG A 1 90 ? -6.116 -2.624 9.990 1.00 95.25 90 ARG A O 1
ATOM 681 N N . GLY A 1 91 ? -5.822 -1.124 8.348 1.00 96.12 91 GLY A N 1
ATOM 682 C CA . GLY A 1 91 ? -4.790 -1.878 7.638 1.00 96.12 91 GLY A CA 1
ATOM 683 C C . GLY A 1 91 ? -4.173 -1.098 6.480 1.00 96.12 91 GLY A C 1
ATOM 684 O O . GLY A 1 91 ? -4.335 0.117 6.381 1.00 96.12 91 GLY A O 1
ATOM 685 N N . ALA A 1 92 ? -3.449 -1.801 5.617 1.00 96.44 92 ALA A N 1
ATOM 686 C CA . ALA A 1 92 ? -2.846 -1.238 4.414 1.00 96.44 92 ALA A CA 1
ATOM 687 C C . ALA A 1 92 ? -2.982 -2.199 3.237 1.00 96.44 92 ALA A C 1
ATOM 689 O O . ALA A 1 92 ? -3.031 -3.414 3.427 1.00 96.44 92 ALA A O 1
ATOM 690 N N . VAL A 1 93 ? -2.990 -1.666 2.019 1.00 95.75 93 VAL A N 1
ATOM 691 C CA . VAL A 1 93 ? -2.822 -2.486 0.816 1.00 95.75 93 VAL A CA 1
ATOM 692 C C . VAL A 1 93 ? -1.341 -2.615 0.523 1.00 95.75 93 VAL A C 1
ATOM 694 O O . VAL A 1 93 ? -0.649 -1.612 0.386 1.00 95.75 93 VAL A O 1
ATOM 697 N N . PHE A 1 94 ? -0.864 -3.848 0.432 1.00 93.94 94 PHE A N 1
ATOM 698 C CA . PHE A 1 94 ? 0.494 -4.167 0.030 1.00 93.94 94 PHE A CA 1
ATOM 699 C C . PHE A 1 94 ? 0.504 -4.553 -1.445 1.00 93.94 94 PHE A C 1
ATOM 701 O O . PHE A 1 94 ? -0.240 -5.450 -1.839 1.00 93.94 94 PHE A O 1
ATOM 708 N N . ALA A 1 95 ? 1.335 -3.888 -2.240 1.00 92.62 95 ALA A N 1
ATOM 709 C CA . ALA A 1 95 ? 1.516 -4.151 -3.661 1.00 92.62 95 ALA A CA 1
ATOM 710 C C . ALA A 1 95 ? 2.991 -4.460 -3.945 1.00 92.62 95 ALA A C 1
ATOM 712 O O . ALA A 1 95 ? 3.861 -3.607 -3.745 1.00 92.62 95 ALA A O 1
ATOM 713 N N . ASN A 1 96 ? 3.261 -5.681 -4.412 1.00 89.38 96 ASN A N 1
ATOM 714 C CA . ASN A 1 96 ? 4.605 -6.113 -4.797 1.00 89.38 96 ASN A CA 1
ATOM 715 C C . ASN A 1 96 ? 4.770 -5.989 -6.314 1.00 89.38 96 ASN A C 1
ATOM 717 O O . ASN A 1 96 ? 4.284 -6.822 -7.077 1.00 89.38 96 ASN A O 1
ATOM 721 N N . TYR A 1 97 ? 5.432 -4.921 -6.749 1.00 82.56 97 TYR A N 1
ATOM 722 C CA . TYR A 1 97 ? 5.623 -4.610 -8.162 1.00 82.56 97 TYR A CA 1
ATOM 723 C C . TYR A 1 97 ? 6.877 -5.261 -8.748 1.00 82.56 97 TYR A C 1
ATOM 725 O O . TYR A 1 97 ? 6.904 -5.571 -9.937 1.00 82.56 97 TYR A O 1
ATOM 733 N N . SER A 1 98 ? 7.891 -5.519 -7.914 1.00 76.44 98 SER A N 1
ATOM 734 C CA . SER A 1 98 ? 9.148 -6.146 -8.345 1.00 76.44 98 SER A CA 1
ATOM 735 C C . SER A 1 98 ? 8.896 -7.511 -8.992 1.00 76.44 98 SER A C 1
ATOM 737 O O . SER A 1 98 ? 9.390 -7.781 -10.078 1.00 76.44 98 SER A O 1
ATOM 739 N N . GLU A 1 99 ? 8.038 -8.335 -8.384 1.00 68.06 99 GLU A N 1
ATOM 740 C CA . GLU A 1 99 ? 7.703 -9.662 -8.923 1.00 68.06 99 GLU A CA 1
ATOM 741 C C . GLU A 1 99 ? 6.864 -9.625 -10.210 1.00 68.06 99 GLU A C 1
ATOM 743 O O . GLU A 1 99 ? 6.805 -10.623 -10.933 1.00 68.06 99 GLU A O 1
ATOM 748 N N . ALA A 1 100 ? 6.177 -8.511 -10.481 1.00 67.44 100 ALA A N 1
ATOM 749 C CA . ALA A 1 100 ? 5.341 -8.355 -11.668 1.00 67.44 100 ALA A CA 1
ATOM 750 C C . ALA A 1 100 ? 6.168 -7.954 -12.898 1.00 67.44 100 ALA A C 1
ATOM 752 O O . ALA A 1 100 ? 5.864 -8.407 -14.000 1.00 67.44 100 ALA A O 1
ATOM 753 N N . MET A 1 101 ? 7.228 -7.155 -12.718 1.00 66.81 101 MET A N 1
ATOM 754 C CA . MET A 1 101 ? 8.112 -6.748 -13.818 1.00 66.81 101 MET A CA 1
ATOM 755 C C . MET A 1 101 ? 8.897 -7.916 -14.418 1.00 66.81 101 MET A C 1
ATOM 757 O O . MET A 1 101 ? 9.063 -7.970 -15.631 1.00 66.81 101 MET A O 1
ATOM 761 N N . ASP A 1 102 ? 9.303 -8.889 -13.604 1.00 66.50 102 ASP A N 1
ATOM 762 C CA . ASP A 1 102 ? 10.066 -10.048 -14.087 1.00 66.50 102 ASP A CA 1
ATOM 763 C C . ASP A 1 102 ? 9.239 -11.010 -14.959 1.00 66.50 102 ASP A C 1
ATOM 765 O O . ASP A 1 102 ? 9.794 -11.863 -15.651 1.00 66.50 102 ASP A O 1
ATOM 769 N N . LYS A 1 103 ? 7.904 -10.916 -14.912 1.00 61.66 103 LYS A N 1
ATOM 770 C CA . LYS A 1 103 ? 6.990 -11.895 -15.524 1.00 61.66 103 LYS A CA 1
ATOM 771 C C . LYS A 1 103 ? 6.253 -11.379 -16.750 1.00 61.66 103 LYS A C 1
ATOM 773 O O . LYS A 1 103 ? 5.516 -12.145 -17.367 1.00 61.66 103 LYS A O 1
ATOM 778 N N . VAL A 1 104 ? 6.396 -10.099 -17.078 1.00 62.44 104 VAL A N 1
ATOM 779 C CA . VAL A 1 104 ? 5.529 -9.446 -18.050 1.00 62.44 104 VAL A CA 1
ATOM 780 C C . VAL A 1 104 ? 6.349 -8.721 -19.113 1.00 62.44 104 VAL A C 1
ATOM 782 O O . VAL A 1 104 ? 7.062 -7.767 -18.824 1.00 62.44 104 VAL A O 1
ATOM 785 N N . GLU A 1 105 ? 6.195 -9.152 -20.367 1.00 64.25 105 GLU A N 1
ATOM 786 C CA . GLU A 1 105 ? 6.863 -8.549 -21.531 1.00 64.25 105 GLU A CA 1
ATOM 787 C C . GLU A 1 105 ? 6.147 -7.288 -22.060 1.00 64.25 105 GLU A C 1
ATOM 789 O O . GLU A 1 105 ? 6.719 -6.556 -22.868 1.00 64.25 105 GLU A O 1
ATOM 794 N N . SER A 1 106 ? 4.908 -7.008 -21.623 1.00 69.62 106 SER A N 1
ATOM 795 C CA . SER A 1 106 ? 4.086 -5.899 -22.131 1.00 69.62 106 SER A CA 1
ATOM 796 C C . SER A 1 106 ? 3.543 -4.974 -21.028 1.00 69.62 106 SER A C 1
ATOM 798 O O . SER A 1 106 ? 2.982 -5.411 -20.024 1.00 69.62 106 SER A O 1
ATOM 800 N N . ASP A 1 107 ? 3.626 -3.656 -21.236 1.00 61.47 107 ASP A N 1
ATOM 801 C CA . ASP A 1 107 ? 3.122 -2.640 -20.291 1.00 61.47 107 ASP A CA 1
ATOM 802 C C . ASP A 1 107 ? 1.618 -2.769 -19.965 1.00 61.47 107 ASP A C 1
ATOM 804 O O . ASP A 1 107 ? 1.149 -2.237 -18.953 1.00 61.47 107 ASP A O 1
ATOM 808 N N . ILE A 1 108 ? 0.848 -3.430 -20.838 1.00 62.34 108 ILE A N 1
ATOM 809 C CA . ILE A 1 108 ? -0.607 -3.586 -20.716 1.00 62.34 108 ILE A CA 1
ATOM 810 C C . ILE A 1 108 ? -0.939 -4.694 -19.711 1.00 62.34 108 ILE A C 1
ATOM 812 O O . ILE A 1 108 ? -1.791 -4.496 -18.842 1.00 62.34 108 ILE A O 1
ATOM 816 N N . ASP A 1 109 ? -0.224 -5.817 -19.769 1.00 61.75 109 ASP A N 1
ATOM 817 C CA . ASP A 1 109 ? -0.427 -6.954 -18.862 1.00 61.75 109 ASP A CA 1
ATOM 818 C C . ASP A 1 109 ? 0.073 -6.639 -17.442 1.00 61.75 109 ASP A C 1
ATOM 820 O O . ASP A 1 109 ? -0.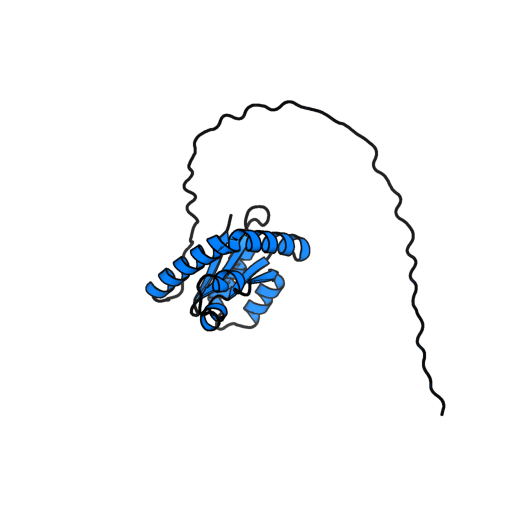458 -7.124 -16.439 1.00 61.75 109 ASP A O 1
ATOM 824 N N . LEU A 1 110 ? 1.048 -5.733 -17.343 1.00 63.66 110 LEU A N 1
ATOM 825 C CA . LEU A 1 110 ? 1.685 -5.348 -16.087 1.00 63.66 110 LEU A CA 1
ATOM 826 C C . LEU A 1 110 ? 0.708 -4.606 -15.167 1.00 63.66 110 LEU A C 1
ATOM 828 O O . LEU A 1 110 ? 0.805 -4.699 -13.947 1.00 63.66 110 LEU A O 1
ATOM 832 N N . ALA A 1 111 ? -0.283 -3.916 -15.742 1.00 56.53 111 ALA A N 1
ATOM 833 C CA . ALA A 1 111 ? -1.342 -3.253 -14.989 1.00 56.53 111 ALA A CA 1
ATOM 834 C C . ALA A 1 111 ? -2.249 -4.251 -14.251 1.00 56.53 111 ALA A C 1
ATOM 836 O O . ALA A 1 111 ? -2.617 -3.993 -13.108 1.00 56.53 111 ALA A O 1
ATOM 837 N N . GLN A 1 112 ? -2.571 -5.384 -14.881 1.00 60.75 112 GLN A N 1
ATOM 838 C CA . GLN A 1 112 ? -3.518 -6.373 -14.351 1.00 60.75 112 GLN A CA 1
ATOM 839 C C . GLN A 1 112 ? -2.868 -7.390 -13.406 1.00 60.75 112 GLN A C 1
ATOM 841 O O . GLN A 1 112 ? -3.570 -8.062 -12.655 1.00 60.75 112 GLN A O 1
ATOM 846 N N . SER A 1 113 ? -1.538 -7.504 -13.432 1.00 64.69 113 SER A N 1
ATOM 847 C CA . SER A 1 113 ? -0.825 -8.596 -12.768 1.00 64.69 113 SER A CA 1
ATOM 848 C C . SER A 1 113 ? -0.131 -8.219 -11.457 1.00 64.69 113 SER A C 1
ATOM 850 O O . SER A 1 113 ? 0.506 -9.092 -10.871 1.00 64.69 113 SER A O 1
ATOM 852 N N . VAL A 1 114 ? -0.207 -6.970 -10.975 1.00 77.06 114 VAL A N 1
ATOM 853 C CA . VAL A 1 114 ? 0.476 -6.603 -9.718 1.00 77.06 114 VAL A CA 1
ATOM 854 C C . VAL A 1 114 ? -0.246 -7.255 -8.536 1.00 77.06 114 VAL A C 1
ATOM 856 O O . VAL A 1 114 ? -1.356 -6.822 -8.198 1.00 77.06 114 VAL A O 1
ATOM 859 N N . PRO A 1 115 ? 0.354 -8.259 -7.868 1.00 80.62 115 PRO A N 1
ATOM 860 C CA . PRO A 1 115 ? -0.264 -8.886 -6.713 1.00 80.62 115 PRO A CA 1
ATOM 861 C C . PRO A 1 115 ? -0.430 -7.835 -5.615 1.00 80.62 115 PRO A C 1
ATOM 863 O O . PRO A 1 115 ? 0.542 -7.318 -5.059 1.00 80.62 115 PRO A O 1
ATOM 866 N N . SER A 1 116 ? -1.688 -7.503 -5.338 1.00 89.38 116 SER A N 1
ATOM 867 C CA . SER A 1 116 ? -2.079 -6.536 -4.319 1.00 89.38 116 SER A CA 1
ATOM 868 C C . SER A 1 116 ? -2.949 -7.236 -3.287 1.00 89.38 116 SER A C 1
ATOM 870 O O . SER A 1 116 ? -3.879 -7.961 -3.644 1.00 89.38 116 SER A O 1
ATOM 872 N N . MET A 1 117 ? -2.656 -7.038 -2.006 1.00 93.50 117 MET A N 1
ATOM 873 C CA . MET A 1 117 ? -3.431 -7.644 -0.927 1.00 93.50 117 MET A CA 1
ATOM 874 C C . MET A 1 117 ? -3.646 -6.680 0.230 1.00 93.50 117 MET A C 1
ATOM 876 O O . MET A 1 117 ? -2.745 -5.945 0.628 1.00 93.50 117 MET A O 1
ATOM 880 N N . TYR A 1 118 ? -4.839 -6.725 0.813 1.00 95.94 118 TYR A N 1
ATOM 881 C CA . TYR A 1 118 ? -5.115 -6.016 2.052 1.00 95.94 118 TYR A CA 1
ATOM 882 C C . TYR A 1 118 ? -4.501 -6.756 3.243 1.00 95.94 118 TYR A C 1
ATOM 884 O O . TYR A 1 118 ? -4.744 -7.949 3.447 1.00 95.94 118 TYR A O 1
ATOM 892 N N . VAL A 1 119 ? -3.736 -6.035 4.055 1.00 96.00 119 VAL A N 1
ATOM 893 C CA . VAL A 1 119 ? -3.087 -6.548 5.259 1.00 96.00 119 VAL A CA 1
ATOM 894 C C . VAL A 1 119 ? -3.625 -5.786 6.475 1.00 96.00 119 VAL A C 1
ATOM 896 O O . VAL A 1 119 ? -3.405 -4.577 6.585 1.00 96.00 119 VAL A O 1
ATOM 899 N N . PRO A 1 120 ? -4.327 -6.457 7.406 1.00 96.56 120 PRO A N 1
ATOM 900 C CA . PRO A 1 120 ? -4.816 -5.816 8.619 1.00 96.56 120 PRO A CA 1
ATOM 901 C C . PRO A 1 120 ? -3.667 -5.446 9.560 1.00 96.56 120 PRO A C 1
ATOM 903 O O . PRO A 1 120 ? -2.606 -6.078 9.563 1.00 96.56 120 PRO A O 1
ATOM 906 N N . MET A 1 121 ? -3.911 -4.446 10.407 1.00 94.94 121 MET A N 1
ATOM 907 C CA . MET A 1 121 ? -2.933 -3.892 11.347 1.00 94.94 121 MET A CA 1
ATOM 908 C C . MET A 1 121 ? -2.272 -4.950 12.243 1.00 94.94 121 MET A C 1
ATOM 910 O O . MET A 1 121 ? -1.071 -4.873 12.501 1.00 94.94 121 MET A O 1
ATOM 914 N N . ASP A 1 122 ? -3.018 -5.967 12.677 1.00 95.06 122 ASP A N 1
ATOM 915 C CA . ASP A 1 122 ? -2.480 -7.029 13.534 1.00 95.06 122 ASP A CA 1
ATOM 916 C C . ASP A 1 122 ? -1.389 -7.844 12.826 1.00 95.06 122 ASP A C 1
ATOM 918 O O . ASP A 1 122 ? -0.330 -8.104 13.399 1.00 95.06 122 ASP A O 1
ATOM 922 N N . LYS A 1 123 ? -1.591 -8.157 11.538 1.00 94.00 123 LYS A N 1
ATOM 923 C CA . LYS A 1 123 ? -0.596 -8.869 10.722 1.00 94.00 123 LYS A CA 1
ATOM 924 C C . LYS A 1 123 ? 0.622 -8.005 10.405 1.00 94.00 123 LYS A C 1
ATOM 926 O O . LYS A 1 123 ? 1.734 -8.526 10.326 1.00 94.00 123 LYS A O 1
ATOM 931 N N . LEU A 1 124 ? 0.435 -6.693 10.238 1.00 91.44 124 LEU A N 1
ATOM 932 C CA . LEU A 1 124 ? 1.550 -5.757 10.052 1.00 91.44 124 LEU A CA 1
ATOM 933 C C . LEU A 1 124 ? 2.438 -5.703 11.298 1.00 91.44 124 LEU A C 1
ATOM 935 O O . LEU A 1 124 ? 3.657 -5.826 11.188 1.00 91.44 124 LEU A O 1
ATOM 939 N N . ARG A 1 125 ? 1.832 -5.612 12.488 1.00 91.38 125 ARG A N 1
ATOM 940 C CA . ARG A 1 125 ? 2.558 -5.640 13.767 1.00 91.38 125 ARG A CA 1
ATOM 941 C C . ARG A 1 125 ? 3.326 -6.940 13.960 1.00 91.38 125 ARG A C 1
ATOM 943 O O . ARG A 1 125 ? 4.500 -6.907 14.313 1.00 91.38 125 ARG A O 1
ATOM 950 N N . GLU A 1 126 ? 2.686 -8.070 13.676 1.00 91.31 126 GLU A N 1
ATOM 951 C CA . GLU A 1 126 ? 3.340 -9.376 13.736 1.00 91.31 126 GLU A CA 1
ATOM 952 C C . GLU A 1 126 ? 4.537 -9.456 12.773 1.00 91.31 126 GLU A C 1
ATOM 954 O O . GLU A 1 126 ? 5.618 -9.921 13.144 1.00 91.31 126 GLU A O 1
ATOM 959 N N . SER A 1 127 ? 4.375 -8.952 11.548 1.00 87.44 127 SER A N 1
ATOM 960 C CA . SER A 1 127 ? 5.442 -8.926 10.541 1.00 87.44 127 SER A CA 1
ATOM 961 C C . SER A 1 127 ? 6.616 -8.044 10.972 1.00 87.44 127 SER A C 1
ATOM 963 O O . SER A 1 127 ? 7.771 -8.440 10.801 1.00 87.44 127 SER A O 1
ATOM 965 N N . ALA A 1 128 ? 6.334 -6.898 11.601 1.00 86.44 128 ALA A N 1
ATOM 966 C CA . ALA A 1 128 ? 7.347 -6.021 12.182 1.00 86.44 128 ALA A CA 1
ATOM 967 C C . ALA A 1 128 ? 8.160 -6.725 13.280 1.00 86.44 128 ALA A C 1
ATOM 969 O O . ALA A 1 128 ? 9.374 -6.549 13.356 1.00 86.44 128 ALA A O 1
ATOM 970 N N . SER A 1 129 ? 7.518 -7.563 14.102 1.00 85.31 129 SER A N 1
ATOM 971 C CA . SER A 1 129 ? 8.202 -8.337 15.146 1.00 85.31 129 SER A CA 1
ATOM 972 C C . SER A 1 129 ? 9.060 -9.477 14.588 1.00 85.31 129 SER A C 1
ATOM 974 O O . SER A 1 129 ? 10.097 -9.798 15.163 1.00 85.31 129 SER A O 1
ATOM 976 N N . ARG A 1 130 ? 8.655 -10.092 13.468 1.00 85.25 130 ARG A N 1
ATOM 977 C CA . ARG A 1 130 ? 9.366 -11.233 12.860 1.00 85.25 130 ARG A CA 1
ATOM 978 C C . ARG A 1 130 ? 10.603 -10.834 12.048 1.00 85.25 130 ARG A C 1
ATOM 980 O O . ARG A 1 130 ? 11.489 -11.665 11.870 1.00 85.25 130 ARG A O 1
ATOM 987 N N . ARG A 1 131 ? 10.671 -9.601 11.530 1.00 77.62 131 ARG A N 1
ATOM 988 C CA . ARG A 1 131 ? 11.764 -9.126 10.655 1.00 77.62 131 ARG A CA 1
ATOM 989 C C . ARG A 1 131 ? 12.490 -7.908 11.243 1.00 77.62 131 ARG A C 1
ATOM 991 O O . ARG A 1 131 ? 12.368 -6.808 10.706 1.00 77.62 131 ARG A O 1
ATOM 998 N N . PRO A 1 132 ? 13.293 -8.082 12.308 1.00 67.81 132 PRO A N 1
ATOM 999 C CA . PRO A 1 132 ? 13.971 -6.964 12.966 1.00 67.81 132 PRO A CA 1
ATOM 1000 C C . PRO A 1 132 ? 14.990 -6.252 12.060 1.00 67.81 132 PRO A C 1
ATOM 1002 O O . PRO A 1 132 ? 15.185 -5.049 12.201 1.00 67.81 132 PRO A O 1
ATOM 1005 N N . SER A 1 133 ? 15.587 -6.950 11.085 1.00 68.19 133 SER A N 1
ATOM 1006 C CA . SER A 1 133 ? 16.515 -6.361 10.104 1.00 68.19 133 SER A CA 1
ATOM 1007 C C . SER A 1 133 ? 15.851 -5.369 9.140 1.00 68.19 133 SER A C 1
ATOM 1009 O O . SER A 1 133 ? 16.522 -4.473 8.643 1.00 68.19 133 SER A O 1
ATOM 1011 N N . GLN A 1 134 ? 14.536 -5.485 8.922 1.00 67.19 134 GLN A N 1
ATOM 1012 C CA . GLN A 1 134 ? 13.706 -4.525 8.176 1.00 67.19 134 GLN A CA 1
ATOM 1013 C C . GLN A 1 134 ? 12.885 -3.627 9.123 1.00 67.19 134 GLN A C 1
ATOM 1015 O O . GLN A 1 134 ? 11.930 -2.965 8.713 1.00 67.19 134 GLN A O 1
ATOM 1020 N N . GLY A 1 135 ? 13.224 -3.622 10.418 1.00 66.81 135 GLY A N 1
ATOM 1021 C CA . GLY A 1 135 ? 12.387 -3.056 11.474 1.00 66.81 135 GLY A CA 1
ATOM 1022 C C . GLY A 1 135 ? 12.145 -1.552 11.349 1.00 66.81 135 GLY A C 1
ATOM 1023 O O . GLY A 1 135 ? 11.091 -1.081 11.766 1.00 66.81 135 GLY A O 1
ATOM 1024 N N . GLY A 1 136 ? 13.077 -0.804 10.746 1.00 80.88 136 GLY A N 1
ATOM 1025 C CA . GLY A 1 136 ? 12.933 0.639 10.525 1.00 80.88 136 GLY A CA 1
ATOM 1026 C C . GLY A 1 136 ? 11.758 0.975 9.605 1.00 80.88 136 GLY A C 1
ATOM 1027 O O . GLY A 1 136 ? 10.845 1.703 10.003 1.00 80.88 136 GLY A O 1
ATOM 1028 N N . ASP A 1 137 ? 11.740 0.374 8.416 1.00 84.38 137 ASP A N 1
ATOM 1029 C CA . ASP A 1 137 ? 10.714 0.631 7.403 1.00 84.38 137 ASP A CA 1
ATOM 1030 C C . ASP A 1 137 ? 9.352 0.113 7.865 1.00 84.38 137 ASP A C 1
ATOM 1032 O O . ASP A 1 137 ? 8.353 0.832 7.818 1.00 84.38 137 ASP A O 1
ATOM 1036 N N . MET A 1 138 ? 9.309 -1.104 8.419 1.00 86.69 138 MET A N 1
ATOM 1037 C CA . MET A 1 138 ? 8.051 -1.703 8.864 1.00 86.69 138 MET A CA 1
ATOM 1038 C C . MET A 1 138 ? 7.438 -0.964 10.059 1.00 86.69 138 MET A C 1
ATOM 1040 O O . MET A 1 138 ? 6.213 -0.825 10.146 1.00 86.69 138 MET A O 1
ATOM 1044 N N . LYS A 1 139 ? 8.266 -0.431 10.967 1.00 88.69 139 LYS A N 1
ATOM 1045 C CA . LYS A 1 139 ? 7.784 0.431 12.050 1.00 88.69 139 LYS A CA 1
ATOM 1046 C C . LYS A 1 139 ? 7.182 1.718 11.493 1.00 88.69 139 LYS A C 1
ATOM 1048 O O . LYS A 1 139 ? 6.092 2.091 11.916 1.00 88.69 139 LYS A O 1
ATOM 1053 N N . HIS A 1 140 ? 7.836 2.364 10.530 1.00 89.00 140 HIS A N 1
ATOM 1054 C CA . HIS A 1 140 ? 7.309 3.580 9.910 1.00 89.00 140 HIS A CA 1
ATOM 1055 C C . HIS A 1 140 ? 5.977 3.328 9.183 1.00 89.00 140 HIS A C 1
ATOM 1057 O O . HIS A 1 140 ? 5.031 4.101 9.341 1.00 89.00 140 HIS A O 1
ATOM 1063 N N . ILE A 1 141 ? 5.861 2.206 8.464 1.00 91.12 141 ILE A N 1
ATOM 1064 C CA . ILE A 1 141 ? 4.607 1.763 7.837 1.00 91.12 141 ILE A CA 1
ATOM 1065 C C . ILE A 1 141 ? 3.519 1.580 8.899 1.00 91.12 141 ILE A C 1
ATOM 1067 O O . ILE A 1 141 ? 2.432 2.142 8.779 1.00 91.12 141 ILE A O 1
ATOM 1071 N N . THR A 1 142 ? 3.823 0.845 9.969 1.00 92.38 142 THR A N 1
ATOM 1072 C CA . THR A 1 142 ? 2.881 0.588 11.068 1.00 92.38 142 THR A CA 1
ATOM 1073 C C . THR A 1 142 ? 2.430 1.894 11.731 1.00 92.38 142 THR A C 1
ATOM 1075 O O . THR A 1 142 ? 1.241 2.076 11.995 1.00 92.38 142 THR A O 1
ATOM 1078 N N . ASP A 1 143 ? 3.350 2.838 11.942 1.00 92.56 143 ASP A N 1
ATOM 1079 C CA . ASP A 1 143 ? 3.057 4.154 12.513 1.00 92.56 143 ASP A CA 1
ATOM 1080 C C . ASP A 1 143 ? 2.132 4.977 11.592 1.00 92.56 143 ASP A C 1
ATOM 1082 O O . ASP A 1 143 ? 1.205 5.628 12.081 1.00 92.56 143 ASP A O 1
ATOM 1086 N N . ARG A 1 144 ? 2.306 4.911 10.263 1.00 92.69 144 ARG A N 1
ATOM 1087 C CA . ARG A 1 144 ? 1.394 5.551 9.292 1.00 92.69 144 ARG A CA 1
ATOM 1088 C C . ARG A 1 144 ? 0.009 4.912 9.302 1.00 92.69 144 ARG A C 1
ATOM 1090 O O . ARG A 1 144 ? -0.996 5.620 9.399 1.00 92.69 144 ARG A O 1
ATOM 1097 N N . VAL A 1 145 ? -0.050 3.580 9.280 1.00 94.19 145 VAL A N 1
ATOM 1098 C CA . VAL A 1 145 ? -1.304 2.813 9.360 1.00 94.19 145 VAL A CA 1
ATOM 1099 C C . VAL A 1 145 ? -2.052 3.121 10.656 1.00 94.19 145 VAL A C 1
ATOM 1101 O O . VAL A 1 145 ? -3.273 3.224 10.648 1.00 94.19 145 VAL A O 1
ATOM 1104 N N . ALA A 1 146 ? -1.356 3.356 11.767 1.00 94.06 146 ALA A N 1
ATOM 1105 C CA . ALA A 1 146 ? -1.990 3.737 13.027 1.00 94.06 146 ALA A CA 1
ATOM 1106 C C . ALA A 1 146 ? -2.632 5.139 13.006 1.00 94.06 146 ALA A C 1
ATOM 1108 O O . ALA A 1 146 ? -3.559 5.380 13.777 1.00 94.06 146 ALA A O 1
ATOM 1109 N N . ARG A 1 147 ? -2.150 6.059 12.157 1.00 94.19 147 ARG A N 1
ATOM 1110 C CA . ARG A 1 147 ? -2.487 7.495 12.221 1.00 94.19 147 ARG A CA 1
ATOM 1111 C C . ARG A 1 147 ? -3.469 7.991 11.159 1.00 94.19 147 ARG A C 1
ATOM 1113 O O . ARG A 1 147 ? -4.093 9.019 11.395 1.00 94.19 147 ARG A O 1
ATOM 1120 N N . TYR A 1 148 ? -3.616 7.311 10.018 1.00 94.50 148 TYR A N 1
ATOM 1121 C CA . TYR A 1 148 ? -4.520 7.783 8.950 1.00 94.50 148 TYR A CA 1
ATOM 1122 C C . TYR A 1 148 ? -6.005 7.758 9.367 1.00 94.50 148 TYR A C 1
ATOM 1124 O O . TYR A 1 148 ? -6.380 7.065 10.317 1.00 94.50 148 TYR A O 1
ATOM 1132 N N . ASP A 1 149 ? -6.866 8.489 8.662 1.00 93.88 149 ASP A N 1
ATOM 1133 C CA . ASP A 1 149 ? -8.323 8.431 8.858 1.00 93.88 149 ASP A CA 1
ATOM 1134 C C . ASP A 1 149 ? -8.954 7.428 7.870 1.00 93.88 149 ASP A C 1
ATOM 1136 O O . ASP A 1 149 ? -9.017 7.741 6.682 1.00 93.88 149 ASP A O 1
ATOM 1140 N N . PRO A 1 150 ? -9.430 6.243 8.302 1.00 90.44 150 PRO A N 1
ATOM 1141 C CA . PRO A 1 150 ? -9.934 5.208 7.399 1.00 90.44 150 PRO A CA 1
ATOM 1142 C C . PRO A 1 150 ? -11.252 5.555 6.707 1.00 90.44 150 PRO A C 1
ATOM 1144 O O . PRO A 1 150 ? -11.635 4.858 5.771 1.00 90.44 150 PRO A O 1
ATOM 1147 N N . GLU A 1 151 ? -11.945 6.617 7.127 1.00 89.81 151 GLU A N 1
ATOM 1148 C CA . GLU A 1 151 ? -13.140 7.093 6.425 1.00 89.81 151 GLU A CA 1
ATOM 1149 C C . GLU A 1 151 ? -12.807 7.984 5.223 1.00 89.81 151 GLU A C 1
ATOM 1151 O O . GLU A 1 151 ? -13.645 8.163 4.340 1.00 89.81 151 GLU A O 1
ATOM 1156 N N . LYS A 1 152 ? -11.597 8.556 5.187 1.00 93.94 152 LYS A N 1
ATOM 1157 C CA . LYS A 1 152 ? -11.180 9.529 4.164 1.00 93.94 152 LYS A CA 1
ATOM 1158 C C . LYS A 1 152 ? -9.924 9.128 3.405 1.00 93.94 152 LYS A C 1
ATOM 1160 O O . LYS A 1 152 ? -9.619 9.733 2.388 1.00 93.94 152 LYS A O 1
ATOM 1165 N N . GLN A 1 153 ? -9.149 8.198 3.946 1.00 95.12 153 GLN A N 1
ATOM 1166 C CA . GLN A 1 153 ? -7.799 7.897 3.499 1.00 95.12 153 GLN A CA 1
ATOM 1167 C C . GLN A 1 153 ? -7.529 6.401 3.611 1.00 95.12 153 GLN A C 1
ATOM 1169 O O . GLN A 1 153 ? -8.165 5.687 4.386 1.00 95.12 153 GLN A O 1
ATOM 1174 N N . PHE A 1 154 ? -6.525 5.931 2.886 1.00 94.38 154 PHE A N 1
ATOM 1175 C CA . PHE A 1 154 ? -5.982 4.588 3.045 1.00 94.38 154 PHE A CA 1
ATOM 1176 C C . PHE A 1 154 ? -4.472 4.588 2.829 1.00 94.38 154 PHE A C 1
ATOM 1178 O O . PHE A 1 154 ? -3.916 5.486 2.198 1.00 94.38 154 PHE A O 1
ATOM 1185 N N . VAL A 1 155 ? -3.802 3.576 3.376 1.00 95.62 155 VAL A N 1
ATOM 1186 C CA . VAL A 1 155 ? -2.353 3.416 3.240 1.00 95.62 155 VAL A CA 1
ATOM 1187 C C . VAL A 1 155 ? -2.057 2.380 2.171 1.00 95.62 155 VAL A C 1
ATOM 1189 O O . VAL A 1 155 ? -2.564 1.257 2.229 1.00 95.62 155 VAL A O 1
ATOM 1192 N N . VAL A 1 156 ? -1.204 2.753 1.221 1.00 95.31 156 VAL A N 1
ATOM 1193 C CA . VAL A 1 156 ? -0.650 1.840 0.221 1.00 95.31 156 VAL A CA 1
ATOM 1194 C C . VAL A 1 156 ? 0.827 1.649 0.521 1.00 95.31 156 VAL A C 1
ATOM 1196 O O . VAL A 1 156 ? 1.575 2.618 0.621 1.00 95.31 156 VAL A O 1
ATOM 1199 N N . VAL A 1 157 ? 1.240 0.396 0.673 1.00 94.81 157 VAL A N 1
ATOM 1200 C CA . VAL A 1 157 ? 2.637 -0.022 0.754 1.00 94.81 157 VAL A CA 1
ATOM 1201 C C . VAL A 1 157 ? 3.026 -0.559 -0.614 1.00 94.81 157 VAL A C 1
ATOM 1203 O O . VAL A 1 157 ? 2.405 -1.498 -1.111 1.00 94.81 157 VAL A O 1
ATOM 1206 N N . PHE A 1 158 ? 4.028 0.053 -1.232 1.00 93.44 158 PHE A N 1
ATOM 1207 C CA . PHE A 1 158 ? 4.469 -0.266 -2.582 1.00 93.44 158 PHE A CA 1
ATOM 1208 C C . PHE A 1 158 ? 5.942 -0.663 -2.562 1.00 93.44 158 PHE A C 1
ATOM 1210 O O . PHE A 1 158 ? 6.806 0.116 -2.143 1.00 93.44 158 PHE A O 1
ATOM 1217 N N . GLU A 1 159 ? 6.218 -1.882 -3.017 1.00 91.00 159 GLU A N 1
ATOM 1218 C CA . GLU A 1 159 ? 7.567 -2.420 -3.147 1.00 91.00 159 GLU A CA 1
ATOM 1219 C C . GLU A 1 159 ? 7.958 -2.519 -4.623 1.00 91.00 159 GLU A C 1
ATOM 1221 O O . GLU A 1 159 ? 7.295 -3.197 -5.408 1.00 91.00 159 GLU A O 1
ATOM 1226 N N . CYS A 1 160 ? 9.047 -1.851 -4.999 1.00 89.00 160 CYS A N 1
ATOM 1227 C CA . CYS A 1 160 ? 9.564 -1.839 -6.364 1.00 89.00 160 CYS A CA 1
ATOM 1228 C C . CYS A 1 160 ? 11.093 -1.792 -6.347 1.00 89.00 160 CYS A C 1
ATOM 1230 O O . CYS A 1 160 ? 11.675 -0.915 -5.710 1.00 89.00 160 CYS A O 1
ATOM 1232 N N . ASN A 1 161 ? 11.749 -2.699 -7.075 1.00 86.19 161 ASN A N 1
ATOM 1233 C CA . ASN A 1 161 ? 13.211 -2.789 -7.192 1.00 86.19 161 ASN A CA 1
ATOM 1234 C C . ASN A 1 161 ? 13.929 -2.862 -5.832 1.00 86.19 161 ASN A C 1
ATOM 1236 O O . ASN A 1 161 ? 14.948 -2.205 -5.619 1.00 86.19 161 ASN A O 1
ATOM 1240 N N . GLY A 1 162 ? 13.358 -3.620 -4.890 1.00 84.56 162 GLY A N 1
ATOM 1241 C CA . GLY A 1 162 ? 13.881 -3.758 -3.526 1.00 84.56 162 GLY A CA 1
ATOM 1242 C C . GLY A 1 162 ? 13.700 -2.520 -2.639 1.00 84.56 162 GLY A C 1
ATOM 1243 O O . GLY A 1 162 ? 14.175 -2.510 -1.506 1.00 84.56 162 GLY A O 1
ATOM 1244 N N . VAL A 1 163 ? 13.012 -1.483 -3.128 1.00 87.00 163 VAL A N 1
ATOM 1245 C CA . VAL A 1 163 ? 12.629 -0.304 -2.348 1.00 87.00 163 VAL A CA 1
ATOM 1246 C C . VAL A 1 163 ? 11.187 -0.453 -1.886 1.00 87.00 163 VAL A C 1
ATOM 1248 O O . VAL A 1 163 ? 10.271 -0.524 -2.706 1.00 87.00 163 VAL A O 1
ATOM 1251 N N . MET A 1 164 ? 10.987 -0.454 -0.569 1.00 89.38 164 MET A N 1
ATOM 1252 C CA . MET A 1 164 ? 9.670 -0.452 0.060 1.00 89.38 164 MET A CA 1
ATOM 1253 C C . MET A 1 164 ? 9.334 0.954 0.554 1.00 89.38 164 MET A C 1
ATOM 1255 O O . MET A 1 164 ? 10.079 1.548 1.330 1.00 89.38 164 MET A O 1
ATOM 1259 N N . GLY A 1 165 ? 8.195 1.482 0.118 1.00 90.44 165 GLY A N 1
ATOM 1260 C CA . GLY A 1 165 ? 7.666 2.755 0.592 1.00 90.44 165 GLY A CA 1
ATOM 1261 C C . GLY A 1 165 ? 6.198 2.627 0.969 1.00 90.44 165 GLY A C 1
ATOM 1262 O O . GLY A 1 165 ? 5.510 1.712 0.522 1.00 90.44 165 GLY A O 1
ATOM 1263 N N . ALA A 1 166 ? 5.708 3.553 1.786 1.00 92.88 166 ALA A N 1
ATOM 1264 C CA . ALA A 1 166 ? 4.286 3.668 2.077 1.00 92.88 166 ALA A CA 1
ATOM 1265 C C . ALA A 1 166 ? 3.812 5.093 1.863 1.00 92.88 166 ALA A C 1
ATOM 1267 O O . ALA A 1 166 ? 4.535 6.034 2.175 1.00 92.88 166 ALA A O 1
ATOM 1268 N N . ASP A 1 167 ? 2.586 5.247 1.392 1.00 94.50 167 ASP A N 1
ATOM 1269 C CA . ASP A 1 167 ? 1.969 6.536 1.110 1.00 94.50 167 ASP A CA 1
ATOM 1270 C C . ASP A 1 167 ? 0.495 6.534 1.539 1.00 94.50 167 ASP A C 1
ATOM 1272 O O . ASP A 1 167 ? -0.145 5.480 1.613 1.00 94.50 167 ASP A O 1
ATOM 1276 N N . ILE A 1 168 ? -0.013 7.717 1.886 1.00 93.88 168 ILE A N 1
ATOM 1277 C CA . ILE A 1 168 ? -1.399 7.922 2.314 1.00 93.88 168 ILE A CA 1
ATOM 1278 C C . ILE A 1 168 ? -2.160 8.517 1.136 1.00 93.88 168 ILE A C 1
ATOM 1280 O O . ILE A 1 168 ? -1.927 9.660 0.742 1.00 93.88 168 ILE A O 1
ATOM 1284 N N . VAL A 1 169 ? -3.097 7.742 0.603 1.00 92.75 169 VAL A N 1
ATOM 1285 C CA . VAL A 1 169 ? -3.942 8.141 -0.520 1.00 92.75 169 VAL A CA 1
ATOM 1286 C C . VAL A 1 169 ? -5.271 8.672 0.013 1.00 92.75 169 VAL A C 1
ATOM 1288 O O . VAL A 1 169 ? -5.824 8.119 0.968 1.00 92.75 169 VAL A O 1
ATOM 1291 N N . THR A 1 170 ? -5.758 9.755 -0.595 1.00 90.12 170 THR A N 1
ATOM 1292 C CA . THR A 1 170 ? -6.994 10.477 -0.243 1.00 90.12 170 THR A CA 1
ATOM 1293 C C . THR A 1 170 ? -7.970 10.510 -1.404 1.00 90.12 170 THR A C 1
ATOM 1295 O O . THR A 1 170 ? -7.478 10.743 -2.533 1.00 90.12 170 THR A O 1
#

Organism: NCBI:txid101924

Secondary structure (DSSP, 8-state):
-----------------------------------------------PPP-S---HHHHHHHHHHHHHHHHHHHHHHHHHHHHHHHHH-SEEEEEE-HHHHTT-SSHHHHHH---EEEEEHHHHHHHHHH-GGGHHHHHHHHHHHHHS-TTT-EEEEEEETTEEEEEEE-

pLDDT: mean 74.17, std 20.14, range [37.47, 96.75]

Foldseek 3Di:
DDDDDDDDDDDDDDDDDDDDDDDDDDDDDDDDDDDDDDDPPPPPQPPPDDDDPDDPVVVVVQVVVVVVLCVLCVVVLVVQLLVLCVPQNFWAKEWELAVLVVPDPDPVVSNVPTDIHTDHLVRLVVVLVVCVVCNRQSVVQSVVSVPDDSVQWHKYWYAHPNDIDIGIGD